Protein AF-A0A2R9T2W5-F1 (afdb_monomer_lite)

Sequence (68 aa):
MTSLVVELQRDALDSKVSIADLIKKAYVVARKLNIPDFQNWLQNEMNRVHWRGYSTGVSKYKRAGSVL

pLDDT: mean 77.0, std 20.37, range [40.69, 95.12]

Structure (mmCIF, N/CA/C/O backbone):
data_AF-A0A2R9T2W5-F1
#
_entry.id   AF-A0A2R9T2W5-F1
#
loop_
_atom_site.group_PDB
_atom_site.id
_atom_site.type_symbol
_atom_site.label_atom_id
_atom_site.label_alt_id
_atom_site.label_comp_id
_atom_site.label_asym_id
_atom_site.label_entity_id
_atom_site.label_seq_id
_atom_site.pdbx_PDB_ins_code
_atom_site.Cartn_x
_atom_site.Cartn_y
_atom_site.Cartn_z
_atom_site.occupancy
_atom_site.B_iso_or_equiv
_atom_site.auth_seq_id
_atom_site.auth_comp_id
_atom_site.auth_asym_id
_atom_site.auth_atom_id
_atom_site.pdbx_PDB_model_num
ATOM 1 N N . MET A 1 1 ? -4.772 -11.481 14.241 1.00 44.75 1 MET A N 1
ATOM 2 C CA . MET A 1 1 ? -3.858 -10.947 13.211 1.00 44.75 1 MET A CA 1
ATOM 3 C C . MET A 1 1 ? -4.667 -10.713 11.949 1.00 44.75 1 MET A C 1
ATOM 5 O O . MET A 1 1 ? -5.163 -11.678 11.384 1.00 44.75 1 MET A O 1
ATOM 9 N N . THR A 1 2 ? -4.905 -9.461 11.575 1.00 67.88 2 THR A N 1
ATOM 10 C CA . THR A 1 2 ? -5.631 -9.105 10.348 1.00 67.88 2 THR A CA 1
ATOM 11 C C . THR A 1 2 ? -4.711 -9.238 9.137 1.00 67.88 2 THR A C 1
ATOM 13 O O . THR A 1 2 ? -3.519 -8.954 9.218 1.00 67.88 2 THR A O 1
ATOM 16 N N . SER A 1 3 ? -5.240 -9.733 8.016 1.00 87.50 3 SER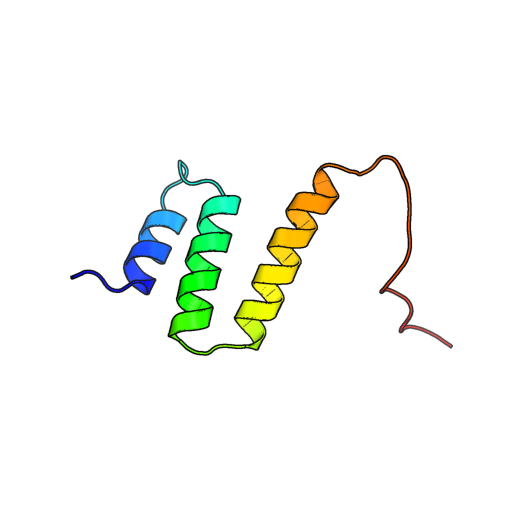 A N 1
ATOM 17 C CA . SER A 1 3 ? -4.479 -9.799 6.765 1.00 87.50 3 SER A CA 1
ATOM 18 C C . SER A 1 3 ? -4.181 -8.383 6.272 1.00 87.50 3 SER A C 1
ATOM 20 O O . SER A 1 3 ? -5.059 -7.523 6.286 1.00 87.50 3 SER A O 1
ATOM 22 N N . LEU A 1 4 ? -2.965 -8.156 5.774 1.00 87.44 4 LEU A N 1
ATOM 23 C CA . LEU A 1 4 ? -2.523 -6.879 5.195 1.00 87.44 4 LEU A CA 1
ATOM 24 C C . LEU A 1 4 ? -3.459 -6.370 4.084 1.00 87.44 4 LEU A C 1
ATOM 26 O O . LEU A 1 4 ? -3.618 -5.167 3.899 1.00 87.44 4 LEU A O 1
ATOM 30 N N . VAL A 1 5 ? -4.104 -7.291 3.364 1.00 89.38 5 VAL A N 1
ATOM 31 C CA . VAL A 1 5 ? -5.098 -6.968 2.331 1.00 89.38 5 VAL A CA 1
ATOM 32 C C . VAL A 1 5 ? -6.388 -6.425 2.952 1.00 89.38 5 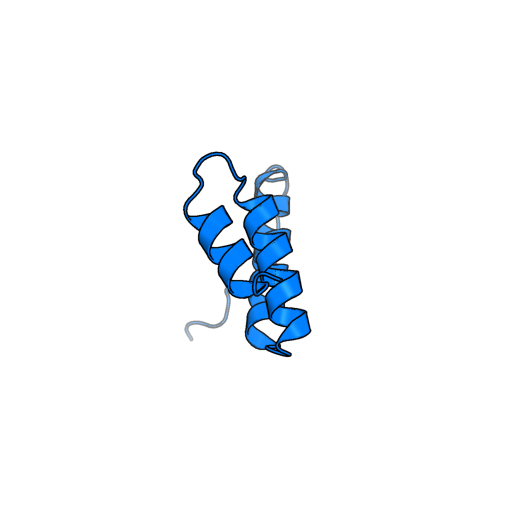VAL A C 1
ATOM 34 O O . VAL A 1 5 ? -6.963 -5.477 2.429 1.00 89.38 5 VAL A O 1
ATOM 37 N N . VAL A 1 6 ? -6.818 -6.980 4.088 1.00 91.38 6 VAL A N 1
ATOM 38 C CA . VAL A 1 6 ? -8.028 -6.545 4.807 1.00 91.38 6 VAL A CA 1
ATOM 39 C C . VAL A 1 6 ? -7.821 -5.164 5.427 1.00 91.38 6 VAL A C 1
ATOM 41 O O . VAL A 1 6 ? -8.723 -4.334 5.404 1.00 91.38 6 VAL A O 1
ATOM 44 N N . GLU A 1 7 ? -6.620 -4.884 5.932 1.00 91.00 7 GLU A N 1
ATO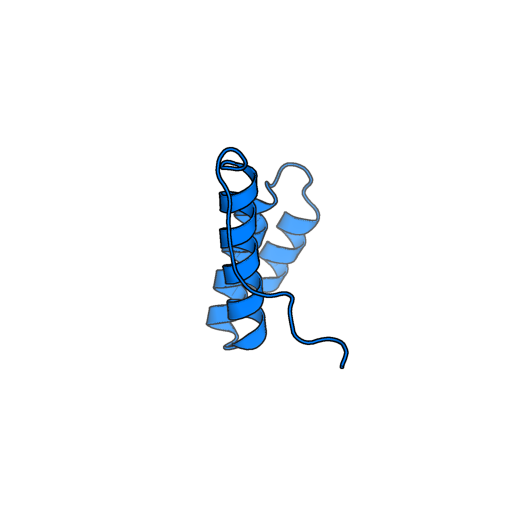M 45 C CA . GLU A 1 7 ? -6.265 -3.547 6.422 1.00 91.00 7 GLU A CA 1
ATOM 46 C C . GLU A 1 7 ? -6.281 -2.514 5.293 1.00 91.00 7 GLU A C 1
ATOM 48 O O . GLU A 1 7 ? -6.899 -1.463 5.443 1.00 91.00 7 GLU A O 1
ATOM 53 N N . LEU A 1 8 ? -5.703 -2.846 4.131 1.00 92.69 8 LEU A N 1
ATOM 54 C CA . LEU A 1 8 ? -5.748 -1.978 2.953 1.00 92.69 8 LEU A CA 1
ATOM 55 C C . LEU A 1 8 ? -7.188 -1.709 2.488 1.00 92.69 8 LEU A C 1
ATOM 57 O O . LEU A 1 8 ? -7.517 -0.572 2.164 1.00 92.69 8 LEU A O 1
ATOM 61 N N . GLN A 1 9 ? -8.049 -2.731 2.469 1.00 92.94 9 GLN A N 1
ATOM 62 C CA . GLN A 1 9 ? -9.468 -2.579 2.126 1.00 92.94 9 GLN A CA 1
ATOM 63 C C . GLN A 1 9 ? -10.201 -1.676 3.119 1.00 92.94 9 GLN A C 1
ATOM 65 O O . GLN A 1 9 ? -10.961 -0.804 2.706 1.00 92.94 9 GLN A O 1
ATOM 70 N N . ARG A 1 10 ? -9.954 -1.853 4.422 1.00 93.94 10 ARG A N 1
ATOM 71 C CA . ARG A 1 10 ? -10.549 -1.012 5.465 1.00 93.94 10 ARG A CA 1
ATOM 72 C C . ARG A 1 10 ? -10.149 0.449 5.291 1.00 93.94 10 ARG A C 1
ATOM 74 O O . ARG A 1 10 ? -11.006 1.320 5.341 1.00 93.94 10 ARG A O 1
ATOM 81 N N . ASP A 1 11 ? -8.869 0.697 5.046 1.00 92.25 11 ASP A N 1
ATOM 82 C CA . ASP A 1 11 ? -8.351 2.049 4.856 1.00 92.25 11 ASP A CA 1
ATOM 83 C C . ASP A 1 11 ? -8.823 2.675 3.534 1.00 92.25 11 ASP A C 1
ATOM 85 O O . ASP A 1 11 ? -8.939 3.889 3.447 1.00 92.25 11 ASP A O 1
ATOM 89 N N . ALA A 1 12 ? -9.132 1.866 2.514 1.00 92.31 12 ALA A N 1
ATOM 90 C CA . ALA A 1 12 ? -9.701 2.342 1.251 1.00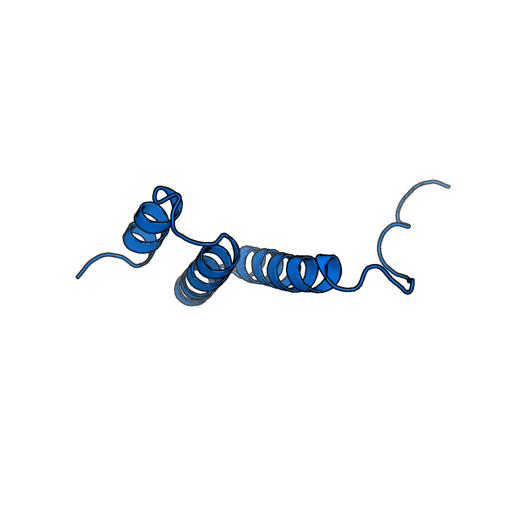 92.31 12 ALA A CA 1
ATOM 91 C C . ALA A 1 12 ? -11.169 2.774 1.380 1.00 92.31 12 ALA A C 1
ATOM 93 O O . ALA A 1 12 ? -11.635 3.607 0.604 1.00 92.31 12 ALA A O 1
ATOM 94 N N . LEU A 1 13 ? -11.895 2.207 2.347 1.00 94.06 13 LEU A N 1
ATOM 95 C CA . LEU A 1 13 ? -13.270 2.589 2.674 1.00 94.06 13 LEU A CA 1
ATOM 96 C C . LEU A 1 13 ? -13.335 3.769 3.656 1.00 94.06 13 LEU A C 1
ATOM 98 O O . LEU A 1 13 ? -14.400 4.362 3.823 1.00 94.06 13 LEU A O 1
ATOM 102 N N . ASP A 1 14 ? -12.218 4.122 4.297 1.00 93.88 14 ASP A N 1
ATOM 103 C CA . ASP A 1 14 ? -12.136 5.265 5.200 1.00 93.88 14 ASP A CA 1
ATOM 104 C C . ASP A 1 14 ? -11.763 6.541 4.433 1.00 93.88 14 ASP A C 1
ATOM 106 O O . ASP A 1 14 ? -10.614 6.764 4.048 1.00 93.88 14 ASP A O 1
ATOM 110 N N . SER A 1 15 ? -12.740 7.433 4.264 1.00 88.88 15 SER A N 1
ATOM 111 C CA . SER A 1 15 ? -12.560 8.723 3.591 1.00 88.88 15 SER A CA 1
ATOM 112 C C . SER A 1 15 ? -11.604 9.682 4.313 1.00 88.88 15 SER A C 1
ATOM 114 O O . SER A 1 15 ? -11.273 10.733 3.766 1.00 88.88 15 SER A O 1
ATOM 116 N N . LYS A 1 16 ? -11.181 9.373 5.547 1.00 93.38 16 LYS A N 1
ATOM 117 C CA . LYS A 1 16 ? -10.175 10.147 6.291 1.00 93.38 16 LYS A CA 1
ATOM 118 C C . LYS A 1 16 ? -8.747 9.792 5.885 1.00 93.38 16 LYS A C 1
ATOM 120 O O . LYS A 1 16 ? -7.826 10.546 6.199 1.00 93.38 16 LYS A O 1
ATOM 125 N N . VAL A 1 17 ? -8.543 8.656 5.220 1.00 91.94 17 VAL A N 1
ATOM 126 C CA . VAL A 1 17 ? -7.217 8.203 4.803 1.00 91.94 17 VAL A CA 1
ATOM 127 C C . VAL A 1 17 ? -6.820 8.909 3.513 1.00 91.94 17 VAL A C 1
ATOM 129 O O . VAL A 1 17 ? -7.563 8.947 2.534 1.00 91.94 17 VAL A O 1
ATOM 132 N N . SER A 1 18 ? -5.613 9.473 3.498 1.00 91.12 18 SER A N 1
ATOM 133 C CA . SER A 1 18 ? -5.102 10.131 2.303 1.00 91.12 18 SER A CA 1
ATOM 134 C C . SER A 1 18 ? -4.798 9.108 1.202 1.00 91.12 18 SER A C 1
ATOM 136 O O . SER A 1 18 ? -4.283 8.016 1.456 1.00 91.12 18 SER A O 1
ATOM 138 N N . ILE A 1 19 ? -5.041 9.495 -0.052 1.00 89.56 19 ILE A N 1
ATOM 139 C CA . ILE A 1 19 ? -4.703 8.671 -1.225 1.00 89.56 19 ILE A CA 1
ATOM 140 C C . ILE A 1 19 ? -3.202 8.321 -1.229 1.00 89.56 19 ILE A C 1
ATOM 142 O O . ILE A 1 19 ? -2.818 7.210 -1.590 1.00 89.56 19 ILE A O 1
ATOM 146 N N . ALA A 1 20 ? -2.344 9.239 -0.771 1.00 88.81 20 ALA A N 1
ATOM 147 C CA . ALA A 1 20 ? -0.905 9.010 -0.680 1.00 88.81 20 ALA A CA 1
ATOM 148 C C . ALA A 1 20 ? -0.551 7.885 0.308 1.00 88.81 20 ALA A C 1
ATOM 150 O O . ALA A 1 20 ? 0.339 7.080 0.033 1.00 88.81 20 ALA A O 1
ATOM 151 N N . ASP A 1 21 ? -1.245 7.801 1.442 1.00 90.38 21 ASP A N 1
ATOM 152 C CA . ASP A 1 21 ? -1.004 6.751 2.435 1.00 90.38 21 ASP A CA 1
ATOM 153 C C . ASP A 1 21 ? -1.577 5.401 1.993 1.00 90.38 21 ASP A C 1
ATOM 155 O O . ASP A 1 21 ? -0.958 4.361 2.231 1.00 90.38 21 ASP A O 1
ATOM 159 N N . LEU A 1 22 ? -2.687 5.417 1.251 1.00 92.62 22 LEU A N 1
ATOM 160 C CA . LEU A 1 22 ? -3.240 4.251 0.561 1.00 92.62 22 LEU A CA 1
ATOM 161 C C . LEU A 1 22 ? -2.259 3.660 -0.460 1.00 92.62 22 LEU A C 1
ATOM 163 O O . LEU A 1 22 ? -2.010 2.455 -0.437 1.00 92.62 22 LEU A O 1
ATOM 167 N N . ILE A 1 23 ? -1.639 4.493 -1.304 1.00 92.19 23 ILE A N 1
ATOM 168 C CA . ILE A 1 23 ? -0.656 4.038 -2.303 1.00 92.19 23 ILE A CA 1
ATOM 169 C C . ILE A 1 23 ? 0.571 3.408 -1.625 1.00 92.19 23 ILE A C 1
ATOM 171 O O . ILE A 1 23 ? 1.034 2.347 -2.048 1.00 92.19 23 ILE A O 1
ATOM 175 N N . LYS A 1 24 ? 1.074 3.996 -0.529 1.00 92.00 24 LYS A N 1
ATOM 176 C CA . LYS A 1 24 ? 2.192 3.419 0.243 1.00 92.00 24 LYS A CA 1
ATOM 177 C C . LYS A 1 24 ? 1.829 2.053 0.833 1.00 92.00 24 LYS A C 1
ATOM 179 O O . LYS A 1 24 ? 2.631 1.122 0.752 1.00 92.00 24 LYS A O 1
ATOM 184 N N . LYS A 1 25 ? 0.626 1.906 1.402 1.00 92.69 25 LYS A N 1
ATOM 185 C CA . LYS A 1 25 ? 0.144 0.620 1.938 1.00 92.69 25 LYS A CA 1
ATOM 186 C C . LYS A 1 25 ? -0.018 -0.420 0.832 1.00 92.69 25 LYS A C 1
ATOM 188 O O . LYS A 1 25 ? 0.474 -1.539 0.975 1.00 92.69 25 LYS A O 1
ATOM 193 N N . ALA A 1 26 ? -0.607 -0.038 -0.299 1.00 93.88 26 ALA A N 1
ATOM 194 C CA . ALA A 1 26 ? -0.727 -0.898 -1.472 1.00 93.88 26 ALA A CA 1
ATOM 195 C C . ALA A 1 26 ? 0.645 -1.361 -1.988 1.00 93.88 26 ALA A C 1
ATOM 197 O O . ALA A 1 26 ? 0.795 -2.522 -2.364 1.00 93.88 26 ALA A O 1
ATOM 198 N N . TYR A 1 27 ? 1.673 -0.509 -1.924 1.00 93.94 27 TYR A N 1
ATOM 199 C CA . TYR A 1 27 ? 3.032 -0.866 -2.344 1.00 93.94 27 TYR A CA 1
ATOM 200 C C . TYR A 1 27 ? 3.658 -1.930 -1.438 1.00 93.94 27 TYR A C 1
ATOM 202 O O . TYR A 1 27 ? 4.273 -2.884 -1.917 1.00 93.94 27 TYR A O 1
ATOM 210 N N . VAL A 1 28 ? 3.448 -1.826 -0.123 1.00 93.19 28 VAL A N 1
ATOM 211 C CA . VAL A 1 28 ? 3.891 -2.850 0.835 1.00 93.19 28 VAL A CA 1
ATOM 212 C C . VAL A 1 28 ? 3.182 -4.184 0.583 1.00 93.19 28 VAL A C 1
ATOM 214 O O . VAL A 1 28 ? 3.834 -5.230 0.595 1.00 93.19 28 VAL A O 1
ATOM 217 N N . VAL A 1 29 ? 1.875 -4.159 0.304 1.00 93.50 29 VAL A N 1
ATOM 218 C CA . VAL A 1 29 ? 1.100 -5.356 -0.069 1.00 93.50 29 VAL A CA 1
ATOM 219 C C . VAL A 1 29 ? 1.640 -5.969 -1.366 1.00 93.50 29 VAL A C 1
ATOM 221 O O . VAL A 1 29 ? 1.924 -7.165 -1.403 1.00 93.50 29 VAL A O 1
ATOM 224 N N . ALA A 1 30 ? 1.877 -5.154 -2.396 1.00 93.88 30 ALA A N 1
ATOM 225 C CA . ALA A 1 30 ? 2.407 -5.589 -3.687 1.00 93.88 30 ALA A CA 1
ATOM 226 C C . ALA A 1 30 ? 3.802 -6.231 -3.577 1.00 93.88 30 ALA A C 1
ATOM 228 O O . ALA A 1 30 ? 4.088 -7.215 -4.264 1.00 93.88 30 ALA A O 1
ATOM 229 N N . ARG A 1 31 ? 4.667 -5.710 -2.692 1.00 93.56 31 ARG A N 1
ATOM 230 C CA . ARG A 1 31 ? 5.980 -6.307 -2.385 1.00 93.56 31 ARG A CA 1
ATOM 231 C C . ARG A 1 31 ? 5.859 -7.638 -1.661 1.00 93.56 31 ARG A C 1
ATOM 233 O O . ARG A 1 31 ? 6.571 -8.575 -2.001 1.00 93.56 31 ARG A O 1
ATOM 240 N N . LYS A 1 32 ? 4.958 -7.739 -0.683 1.00 92.44 32 LYS A N 1
ATOM 241 C CA . LYS A 1 32 ? 4.762 -8.970 0.097 1.00 92.44 32 LYS A CA 1
ATOM 242 C C . LYS A 1 32 ? 4.138 -10.101 -0.716 1.00 92.44 32 LYS A C 1
ATOM 244 O O . LYS A 1 32 ? 4.464 -11.254 -0.473 1.00 92.44 32 LYS A O 1
ATOM 249 N N . LEU A 1 33 ? 3.276 -9.770 -1.674 1.00 92.00 33 LEU A N 1
ATOM 250 C CA . LEU A 1 33 ? 2.657 -10.732 -2.591 1.00 92.00 33 LEU A CA 1
ATOM 251 C C . LEU A 1 33 ? 3.489 -10.982 -3.860 1.00 92.00 33 LEU A C 1
ATOM 253 O O . LEU A 1 33 ? 3.077 -11.766 -4.705 1.00 92.00 33 LEU A O 1
ATOM 257 N N . ASN A 1 34 ? 4.646 -10.324 -3.990 1.00 93.19 34 ASN A N 1
ATOM 258 C CA . ASN A 1 34 ? 5.553 -10.424 -5.133 1.00 93.19 34 ASN A CA 1
ATOM 259 C C . ASN A 1 34 ? 4.869 -10.181 -6.497 1.00 93.19 34 ASN A C 1
ATOM 261 O O . ASN A 1 34 ? 5.041 -10.953 -7.435 1.00 93.19 34 ASN A O 1
ATOM 265 N N . ILE A 1 35 ? 4.082 -9.100 -6.596 1.00 95.12 35 ILE A N 1
ATOM 266 C CA . ILE A 1 35 ? 3.365 -8.695 -7.818 1.00 95.12 35 ILE A CA 1
ATOM 267 C C . ILE A 1 35 ? 4.117 -7.519 -8.477 1.00 95.12 35 ILE A C 1
ATOM 269 O O . ILE A 1 35 ? 3.852 -6.360 -8.135 1.00 95.12 35 ILE A O 1
ATOM 273 N N . PRO A 1 36 ? 5.082 -7.772 -9.381 1.00 88.81 36 PRO A N 1
ATOM 274 C CA . PRO A 1 36 ? 6.006 -6.750 -9.884 1.00 88.81 36 PRO A CA 1
ATOM 275 C C . PRO A 1 36 ? 5.317 -5.662 -10.717 1.00 88.81 36 PRO A C 1
ATOM 277 O O . PRO A 1 36 ? 5.633 -4.482 -10.562 1.00 88.81 36 PRO A O 1
ATOM 280 N N . ASP A 1 37 ? 4.329 -6.023 -11.538 1.00 89.88 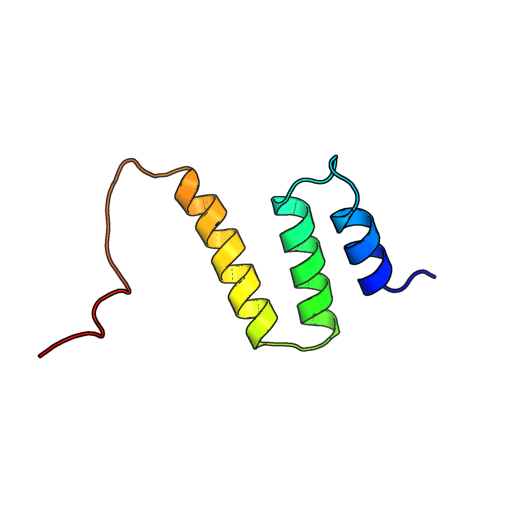37 ASP A N 1
ATOM 281 C CA . ASP A 1 37 ? 3.589 -5.054 -12.357 1.00 89.88 37 ASP A CA 1
ATOM 282 C C . ASP A 1 37 ? 2.849 -4.032 -11.492 1.00 89.88 37 ASP A C 1
ATOM 284 O O . ASP A 1 37 ? 2.848 -2.830 -11.774 1.00 89.88 37 ASP A O 1
ATOM 288 N N . PHE A 1 38 ? 2.279 -4.498 -10.378 1.00 91.69 38 PHE A N 1
ATOM 289 C CA . PHE A 1 38 ? 1.561 -3.640 -9.447 1.00 91.69 38 PHE A CA 1
ATOM 290 C C . PHE A 1 38 ? 2.511 -2.722 -8.671 1.00 91.69 38 PHE A C 1
ATOM 292 O O . PHE A 1 38 ? 2.214 -1.542 -8.493 1.00 91.69 38 PHE A O 1
ATOM 299 N N . GLN A 1 39 ? 3.691 -3.217 -8.282 1.00 91.81 39 GLN A N 1
ATOM 300 C CA . GLN A 1 39 ? 4.740 -2.386 -7.679 1.00 91.81 39 GLN A CA 1
ATOM 301 C C . GLN A 1 39 ? 5.165 -1.253 -8.620 1.00 91.81 39 GLN A C 1
ATOM 303 O O . GLN A 1 39 ? 5.229 -0.098 -8.199 1.00 91.81 39 GLN A O 1
ATOM 308 N N . ASN A 1 40 ? 5.402 -1.570 -9.896 1.00 90.31 40 ASN A N 1
ATOM 309 C CA . ASN A 1 40 ? 5.814 -0.590 -10.896 1.00 90.31 40 ASN A CA 1
ATOM 310 C C . ASN A 1 40 ? 4.713 0.454 -11.150 1.00 90.31 40 ASN A C 1
ATOM 312 O O . ASN A 1 40 ? 4.986 1.653 -11.219 1.00 90.31 40 ASN A O 1
ATOM 316 N N . TRP A 1 41 ? 3.449 0.030 -11.235 1.00 91.69 41 TRP A N 1
ATOM 317 C CA . TRP A 1 41 ? 2.317 0.950 -11.361 1.00 91.69 41 TRP A CA 1
ATOM 318 C C . TRP A 1 41 ? 2.218 1.910 -10.165 1.00 91.69 41 TRP A C 1
ATOM 320 O O . TRP A 1 41 ? 2.172 3.125 -10.358 1.00 91.69 41 TRP A O 1
ATOM 330 N N . LEU A 1 42 ? 2.282 1.388 -8.936 1.00 92.19 42 LEU A N 1
ATOM 331 C CA . LEU A 1 42 ? 2.210 2.189 -7.708 1.00 92.19 42 LEU A CA 1
ATOM 332 C C . LEU A 1 42 ? 3.376 3.173 -7.579 1.00 92.19 42 LEU A C 1
ATOM 334 O O . LEU A 1 42 ? 3.185 4.307 -7.142 1.00 92.19 42 LEU A O 1
ATOM 338 N N . GLN A 1 43 ? 4.578 2.767 -7.987 1.00 89.81 43 GLN A N 1
ATOM 339 C CA . GLN A 1 43 ? 5.753 3.631 -7.965 1.00 89.81 43 GLN A CA 1
ATOM 340 C C . GLN A 1 43 ? 5.640 4.775 -8.979 1.00 89.81 43 GLN A C 1
ATOM 342 O O . GLN A 1 43 ? 5.984 5.917 -8.667 1.00 89.81 43 GLN A O 1
ATOM 347 N N . ASN A 1 44 ? 5.084 4.502 -10.162 1.00 88.19 44 ASN A N 1
ATOM 348 C CA . ASN A 1 44 ? 4.750 5.548 -11.124 1.00 88.19 44 ASN A CA 1
ATOM 349 C C . ASN A 1 44 ? 3.693 6.510 -10.565 1.00 88.19 44 ASN A C 1
ATOM 351 O O . ASN A 1 44 ? 3.834 7.717 -10.743 1.00 88.19 44 ASN A O 1
ATOM 355 N N . GLU A 1 45 ? 2.675 6.010 -9.863 1.00 87.62 45 GLU A N 1
ATOM 356 C CA . GLU A 1 45 ? 1.631 6.852 -9.270 1.00 87.62 45 GLU A CA 1
ATOM 357 C C . GLU A 1 45 ? 2.176 7.746 -8.145 1.00 87.62 45 GLU A C 1
ATOM 359 O O . GLU A 1 45 ? 1.935 8.952 -8.143 1.00 87.62 45 GLU A O 1
ATOM 364 N N . MET A 1 46 ? 3.018 7.208 -7.256 1.00 85.19 46 MET A N 1
ATOM 365 C CA . MET A 1 46 ? 3.754 7.995 -6.254 1.00 85.19 46 MET A CA 1
ATOM 366 C C . MET A 1 46 ? 4.578 9.123 -6.893 1.00 85.19 46 MET A C 1
ATOM 368 O O . MET A 1 46 ? 4.547 10.262 -6.422 1.00 85.19 46 MET A O 1
ATOM 372 N N . ASN A 1 47 ? 5.268 8.833 -7.998 1.00 80.75 47 ASN A N 1
ATOM 373 C CA . ASN A 1 47 ? 6.061 9.823 -8.728 1.00 80.75 47 ASN A CA 1
ATOM 374 C C . ASN A 1 47 ? 5.185 10.851 -9.472 1.00 80.75 47 ASN A C 1
ATOM 376 O O . ASN A 1 47 ? 5.580 12.006 -9.634 1.00 80.75 47 ASN A O 1
ATOM 380 N N . ARG A 1 48 ? 3.972 10.477 -9.898 1.00 66.94 48 ARG A N 1
ATOM 381 C CA . ARG A 1 48 ? 2.996 11.404 -10.499 1.00 66.94 48 ARG A CA 1
ATOM 382 C C . ARG A 1 48 ? 2.406 12.374 -9.482 1.00 66.94 48 ARG A C 1
ATOM 384 O O . ARG A 1 48 ? 2.226 13.543 -9.818 1.00 66.94 48 ARG A O 1
ATOM 391 N N . VAL A 1 49 ? 2.142 11.931 -8.250 1.00 54.94 49 VAL A N 1
ATOM 392 C CA . VAL A 1 49 ? 1.717 12.829 -7.160 1.00 54.94 49 VAL A CA 1
ATOM 393 C C . VAL A 1 49 ? 2.792 13.886 -6.894 1.00 54.94 49 VAL A C 1
ATOM 395 O O . VAL A 1 49 ? 2.460 15.055 -6.718 1.00 54.94 49 VAL A O 1
ATOM 398 N N . HIS A 1 50 ? 4.073 13.508 -6.968 1.00 48.12 50 HIS A N 1
ATOM 399 C CA . HIS A 1 50 ? 5.188 14.454 -6.891 1.00 48.12 50 HIS A CA 1
ATOM 400 C C . HIS A 1 50 ? 5.186 15.459 -8.060 1.00 48.12 50 HIS A C 1
ATOM 402 O O . HIS A 1 50 ? 5.339 16.657 -7.836 1.00 48.12 50 HIS A O 1
ATOM 408 N N . TRP A 1 51 ? 4.919 15.019 -9.298 1.00 50.44 51 TRP A N 1
ATOM 409 C CA . TRP A 1 51 ? 4.833 15.914 -10.467 1.00 50.44 51 TRP A CA 1
ATOM 410 C C . TRP A 1 51 ? 3.668 16.916 -10.399 1.00 50.44 51 TRP A C 1
ATOM 412 O O . TRP A 1 51 ? 3.794 18.036 -10.893 1.00 50.44 51 TRP A O 1
ATOM 422 N N . ARG A 1 52 ? 2.549 16.570 -9.745 1.00 50.88 52 ARG A N 1
ATOM 423 C CA . ARG A 1 52 ? 1.422 17.506 -9.551 1.00 50.88 52 ARG A CA 1
ATOM 424 C C . ARG A 1 52 ? 1.772 18.726 -8.679 1.00 50.88 52 ARG A C 1
ATOM 426 O O . ARG A 1 52 ? 0.994 19.671 -8.675 1.00 50.88 52 ARG A O 1
ATOM 433 N N . GLY A 1 53 ? 2.915 18.721 -7.981 1.00 53.66 53 GLY A N 1
ATOM 434 C CA . GLY A 1 53 ? 3.426 19.844 -7.181 1.00 53.66 53 GLY A CA 1
ATOM 435 C C . GLY A 1 53 ? 4.507 20.706 -7.853 1.00 53.66 53 GLY A C 1
ATOM 436 O O . GLY A 1 53 ? 4.877 21.732 -7.294 1.00 53.66 53 GLY A O 1
ATOM 437 N N . TYR A 1 54 ? 4.997 20.332 -9.042 1.00 44.78 54 TYR A N 1
ATOM 438 C CA . TYR A 1 54 ? 6.072 21.043 -9.757 1.00 44.78 54 TYR A CA 1
ATOM 439 C C . TYR A 1 54 ? 5.702 21.359 -11.211 1.00 44.78 54 TYR A C 1
ATOM 441 O O . TYR A 1 54 ? 6.541 21.332 -12.110 1.00 44.78 54 TYR A O 1
ATOM 449 N N . SER A 1 55 ? 4.441 21.697 -11.480 1.00 53.09 55 SER A N 1
ATOM 450 C CA . SER A 1 55 ? 4.041 22.233 -12.783 1.00 53.09 55 SER A CA 1
ATOM 451 C C . SER A 1 55 ? 4.349 23.732 -12.897 1.00 53.09 55 SER A C 1
ATOM 453 O O . SER A 1 55 ? 3.457 24.530 -13.165 1.00 53.09 55 SER A O 1
ATOM 455 N N . THR A 1 56 ? 5.621 24.100 -12.737 1.00 47.34 56 THR A N 1
ATOM 456 C CA . THR A 1 56 ? 6.179 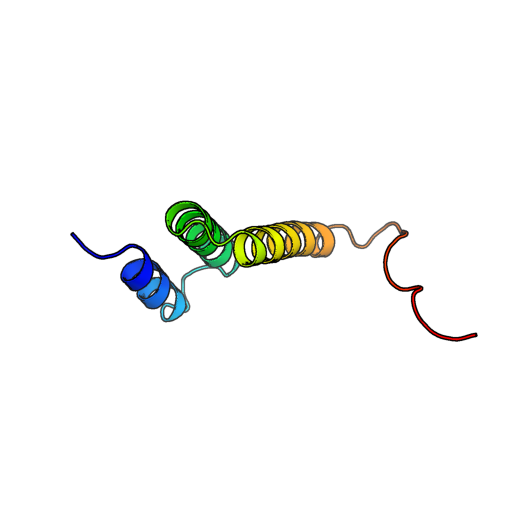25.346 -13.282 1.00 47.34 56 THR A CA 1
ATOM 457 C C . THR A 1 56 ? 7.579 25.046 -13.813 1.00 47.34 56 THR A C 1
ATOM 459 O O . THR A 1 56 ? 8.581 25.340 -13.175 1.00 47.34 56 THR A O 1
ATOM 462 N N . GLY A 1 57 ? 7.648 24.391 -14.975 1.00 44.62 57 GLY A N 1
ATOM 463 C CA . GLY A 1 57 ? 8.917 24.145 -15.667 1.00 44.62 57 GLY A CA 1
ATOM 464 C C . GLY A 1 57 ? 9.030 22.753 -16.279 1.00 44.62 57 GLY A C 1
ATOM 465 O O . GLY A 1 57 ? 9.696 21.890 -15.732 1.00 44.62 57 GLY A O 1
ATOM 466 N N . VAL A 1 58 ? 8.341 22.561 -17.409 1.00 46.97 58 VAL A N 1
ATOM 467 C CA . VAL A 1 58 ? 8.664 21.691 -18.563 1.00 46.97 58 VAL A CA 1
ATOM 468 C C . VAL A 1 58 ? 9.852 20.708 -18.341 1.00 46.97 58 VAL A C 1
ATOM 470 O O . VAL A 1 58 ? 10.969 21.141 -18.101 1.00 46.97 58 VAL A O 1
ATOM 473 N N . SER A 1 59 ? 9.783 19.395 -18.621 1.00 45.72 59 SER A N 1
ATOM 474 C CA . SER A 1 59 ? 9.525 18.844 -19.960 1.00 45.72 59 SER A CA 1
ATOM 475 C C . SER A 1 59 ? 9.969 17.356 -20.086 1.00 45.72 59 SER A C 1
ATOM 477 O O . SER A 1 59 ? 10.851 16.915 -19.357 1.00 45.72 59 SER A O 1
ATOM 479 N N . LYS A 1 60 ? 9.463 16.690 -21.147 1.00 48.94 60 LYS A N 1
ATOM 480 C CA . LYS A 1 60 ? 9.992 15.526 -21.927 1.00 48.94 60 LYS A CA 1
ATOM 481 C C . LYS A 1 60 ? 10.062 14.176 -21.202 1.00 48.94 60 LYS A C 1
ATOM 483 O O . LYS A 1 60 ? 10.957 13.933 -20.418 1.00 48.94 60 LYS A O 1
ATOM 488 N N . TYR A 1 61 ? 9.113 13.280 -21.486 1.00 47.81 61 TYR A N 1
ATOM 489 C CA . TYR A 1 61 ? 9.285 12.024 -22.244 1.00 47.81 61 TYR A CA 1
ATOM 490 C C . TYR A 1 61 ? 8.068 11.109 -22.012 1.00 47.81 61 TYR A C 1
ATOM 492 O O . TYR A 1 61 ? 7.504 11.052 -20.923 1.00 47.81 61 TYR A O 1
ATOM 500 N N . LYS A 1 62 ? 7.729 10.337 -23.051 1.00 49.09 62 LYS A N 1
ATOM 501 C CA . LYS A 1 62 ? 6.711 9.266 -23.119 1.00 49.09 62 LYS A CA 1
ATOM 502 C C . LYS A 1 62 ? 5.288 9.669 -23.512 1.00 49.09 62 LYS A C 1
ATOM 504 O O . LYS A 1 62 ? 4.320 9.342 -22.833 1.00 49.09 62 LYS A O 1
ATOM 509 N N . ARG A 1 63 ? 5.165 10.253 -24.706 1.00 44.41 63 ARG A N 1
ATOM 510 C CA . ARG A 1 63 ? 4.069 9.934 -25.637 1.00 44.41 63 ARG A CA 1
ATOM 511 C C . ARG A 1 63 ? 4.482 10.286 -27.071 1.00 44.41 63 ARG A C 1
ATOM 513 O O . ARG A 1 63 ? 4.106 11.316 -27.602 1.00 44.41 63 ARG A O 1
ATOM 520 N N . ALA A 1 64 ? 5.307 9.432 -27.667 1.00 40.69 64 ALA A N 1
ATOM 521 C CA . ALA A 1 64 ? 5.530 9.403 -29.112 1.00 40.69 64 ALA A CA 1
ATOM 522 C C . ALA A 1 64 ? 5.847 7.962 -29.531 1.00 40.69 64 ALA A C 1
ATOM 524 O O . ALA A 1 64 ? 6.950 7.618 -29.930 1.00 40.69 64 ALA A O 1
ATOM 525 N N . GLY A 1 65 ? 4.858 7.099 -29.324 1.00 48.88 65 GLY A N 1
ATOM 526 C CA . GLY A 1 65 ? 4.664 5.898 -30.118 1.00 48.88 65 GLY A CA 1
ATOM 527 C C . GLY A 1 65 ? 3.264 6.011 -30.696 1.00 48.88 65 GLY A C 1
ATOM 528 O O . GLY A 1 65 ? 2.327 5.477 -30.113 1.00 48.88 65 GLY A O 1
ATOM 529 N N . SER A 1 66 ? 3.092 6.828 -31.736 1.00 43.91 66 SER A N 1
ATOM 530 C CA . SER A 1 66 ? 1.899 6.784 -32.577 1.00 43.91 66 SER A CA 1
ATOM 531 C C . SER A 1 66 ? 2.049 7.682 -33.802 1.00 43.91 66 SER A C 1
ATOM 533 O O . SER A 1 66 ? 2.161 8.896 -33.666 1.00 43.91 66 SER A O 1
ATOM 535 N N . VAL A 1 67 ? 1.917 7.021 -34.952 1.00 45.12 67 VAL A N 1
ATOM 536 C CA . VAL A 1 67 ? 1.505 7.533 -36.264 1.00 45.12 67 VAL A CA 1
ATOM 537 C C . VAL A 1 67 ? 2.607 8.124 -37.159 1.00 45.12 67 VAL A C 1
ATOM 539 O O . VAL A 1 67 ? 2.955 9.291 -37.037 1.00 45.12 67 VAL A O 1
ATOM 542 N N . LEU A 1 68 ? 3.013 7.246 -38.094 1.00 42.31 68 LEU A N 1
ATOM 543 C CA . LEU A 1 68 ? 3.533 7.441 -39.461 1.00 42.31 68 LEU A CA 1
ATOM 544 C C . LEU A 1 68 ? 4.870 8.172 -39.637 1.00 42.31 68 LEU A C 1
ATOM 546 O O . LEU A 1 68 ? 4.906 9.416 -39.552 1.00 42.31 68 LEU A O 1
#

Radius of gyration: 15.8 Å; chains: 1; bounding box: 23×36×53 Å

InterPro domains:
  IPR041304 AbiTii [PF18864] (3-47)

Foldseek 3Di:
DDDLVVVLVVLVPDPVRDPLVSLVSQLVVCVVVVPVVSNVVSVVVNVVVVVVVPPPDDDDDDDPPDDD

Secondary structure (DSSP, 8-state):
---HHHHHHHHHH-TTS-HHHHHHHHHHHHHHTT-HHHHHHHHHHHHHHHHTT--SS----S------

Organism: NCBI:txid715225